Protein AF-A0A9W9FXG0-F1 (afdb_monomer)

pLDDT: mean 91.56, std 8.85, range [53.78, 98.0]

InterPro domains:
  IPR012337 Ribonuclease H-like superfamily [SSF53098] (3-68)
  IPR036397 Ribonuclease H superfamily [G3DSA:3.30.420.10] (1-82)

Solvent-accessible surface area (backbone atoms only — not comparable to full-atom values): 4872 Å² total; per-residue (Å²): 131,89,83,84,48,75,48,76,51,72,32,67,24,31,30,76,90,88,38,71,47,59,42,31,42,40,29,27,37,65,85,82,64,49,75,77,41,79,36,33,34,47,63,97,59,71,74,79,38,52,52,40,93,78,57,70,42,44,72,64,57,53,52,51,26,52,76,72,66,46,31,32,74,41,73,63,60,53,59,78,73,111

Foldseek 3Di:
DPDFDKDKDFDWFAFPPRDIDTQWIWIARPVPGHTPATAGEDDPGDGPGNVCVPRVDDPVNSVVRVVVVRYDDHVVSVVVSD

Mean predicted aligned error: 3.76 Å

Sequence (82 aa):
MKRHAIAVDCEMVGVKNNRQTVAFLSTIDFLNGDVLISRYMVSSENVFDWRSKITGVTEDTMKSAVLSGAAFKDWREAREKL

Nearest PDB structures (foldseek):
  1wlj-assembly1_A  TM=8.820E-01  e=1.340E-04  Homo sapiens
  9f7j-assembly1_A-2  TM=5.780E-01  e=8.827E-01  Rhodococcus ruber
  7vw3-assembly1_A  TM=3.735E-01  e=3.861E+00  Staphylococcus aureus
  4pn1-assembly3_A  TM=3.783E-01  e=8.588E+00  Schizosaccharomyces pombe

Secondary structure (DSSP, 8-state):
-----EEEEEEEEEETTTEEEEEEEEEEETTT--EEEEEEE--SS-EEE--HHHH---HHHHHHHHHTT-EESSHHHHHHT-

Structure (mmCIF, N/CA/C/O backbone):
data_AF-A0A9W9FXG0-F1
#
_entry.id   AF-A0A9W9FXG0-F1
#
loop_
_atom_site.group_PDB
_atom_site.id
_atom_site.type_symbol
_atom_site.label_atom_id
_atom_site.label_alt_id
_atom_site.label_comp_id
_atom_site.label_asym_id
_atom_site.label_entity_id
_atom_site.label_seq_id
_atom_site.pdbx_PDB_ins_code
_atom_site.Cartn_x
_atom_site.Cartn_y
_atom_site.Cartn_z
_atom_site.occupancy
_atom_site.B_iso_or_equiv
_atom_site.auth_seq_id
_atom_site.auth_comp_id
_atom_site.auth_asym_id
_atom_site.auth_atom_id
_atom_site.pdbx_PDB_model_num
ATOM 1 N N . MET A 1 1 ? -12.642 -2.038 30.179 1.00 53.78 1 MET A N 1
ATOM 2 C CA . MET A 1 1 ? -11.489 -2.186 29.262 1.00 53.78 1 MET A CA 1
ATOM 3 C C . MET A 1 1 ? -11.978 -1.948 27.846 1.00 53.78 1 MET A C 1
ATOM 5 O O . MET A 1 1 ? -12.873 -2.669 27.420 1.00 53.78 1 MET A O 1
ATOM 9 N N . LYS A 1 2 ? -11.443 -0.945 27.141 1.00 66.00 2 LYS A N 1
ATOM 10 C CA . LYS A 1 2 ? -11.644 -0.830 25.691 1.00 66.00 2 LYS A CA 1
ATOM 11 C C . LYS A 1 2 ? -10.852 -1.973 25.055 1.00 66.00 2 LYS A C 1
ATOM 13 O O . LYS A 1 2 ? -9.640 -2.050 25.234 1.00 66.00 2 LYS A O 1
ATOM 18 N N . ARG A 1 3 ? -11.550 -2.929 24.446 1.00 68.00 3 ARG A N 1
ATOM 19 C CA . ARG A 1 3 ? -10.909 -3.955 23.621 1.00 68.00 3 ARG A CA 1
ATOM 20 C C . ARG A 1 3 ? -10.576 -3.280 22.296 1.00 68.00 3 ARG A C 1
ATOM 22 O O . ARG A 1 3 ? -11.445 -2.616 21.748 1.00 68.00 3 ARG A O 1
ATOM 29 N N . HIS A 1 4 ? -9.348 -3.444 21.830 1.00 79.31 4 HIS A N 1
ATOM 30 C CA . HIS A 1 4 ? -8.935 -3.046 20.492 1.00 79.31 4 HIS A CA 1
ATOM 31 C C . HIS A 1 4 ? -8.518 -4.317 19.767 1.00 79.31 4 HIS A C 1
ATOM 33 O O . HIS A 1 4 ? -7.675 -5.063 20.265 1.00 79.31 4 HIS A O 1
ATOM 39 N N . ALA A 1 5 ? -9.144 -4.584 18.629 1.00 93.44 5 ALA A N 1
ATOM 40 C CA . ALA A 1 5 ? -8.701 -5.607 17.698 1.00 93.44 5 ALA A CA 1
ATOM 41 C C . ALA A 1 5 ? -8.388 -4.871 16.404 1.00 93.44 5 ALA A C 1
ATOM 43 O O . ALA A 1 5 ? -9.278 -4.244 15.849 1.00 93.44 5 ALA A O 1
ATOM 44 N N . ILE A 1 6 ? -7.134 -4.879 15.963 1.00 93.56 6 ILE A N 1
ATOM 45 C CA . ILE A 1 6 ? -6.735 -4.157 14.755 1.00 93.56 6 ILE A CA 1
ATOM 46 C C . ILE A 1 6 ? -6.557 -5.170 13.636 1.00 93.56 6 ILE A C 1
ATOM 48 O O . ILE A 1 6 ? -5.740 -6.084 13.757 1.00 93.56 6 ILE A O 1
ATOM 52 N N . ALA A 1 7 ? -7.328 -5.008 12.565 1.00 96.06 7 ALA A N 1
ATOM 53 C CA . ALA A 1 7 ? -7.078 -5.728 11.328 1.00 96.06 7 ALA A CA 1
ATOM 54 C C . ALA A 1 7 ? -6.046 -4.940 10.519 1.00 96.06 7 ALA A C 1
ATOM 56 O O . ALA A 1 7 ? -6.169 -3.723 10.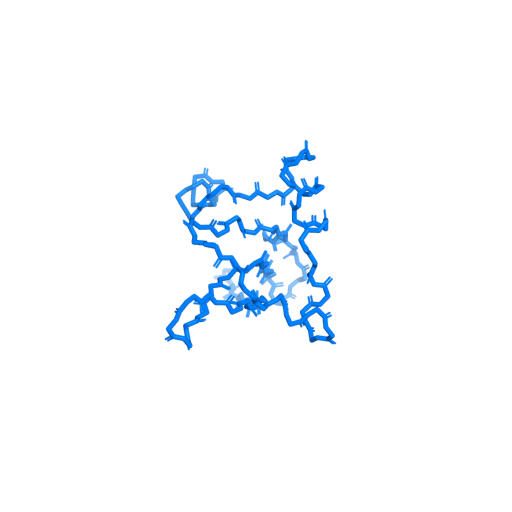368 1.00 96.06 7 ALA A O 1
ATOM 57 N N . VAL A 1 8 ? -5.017 -5.638 10.047 1.00 95.31 8 VAL A N 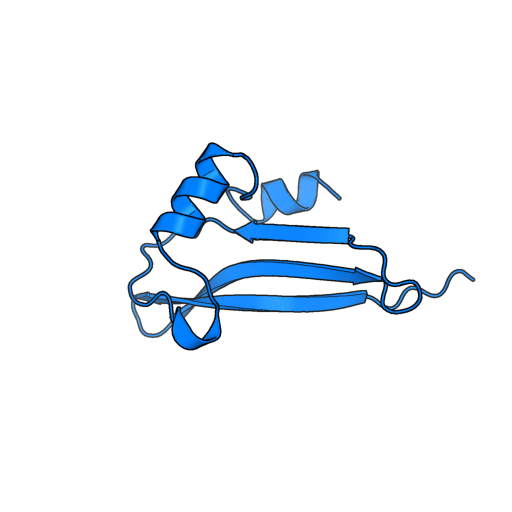1
ATOM 58 C CA . VAL A 1 8 ? -3.919 -5.072 9.262 1.00 95.31 8 VAL A CA 1
ATOM 59 C C . VAL A 1 8 ? -3.836 -5.846 7.965 1.00 95.31 8 VAL A C 1
ATOM 61 O O . VAL A 1 8 ? -3.750 -7.073 7.987 1.00 95.31 8 VAL A O 1
ATOM 64 N N . ASP A 1 9 ? -3.828 -5.114 6.865 1.00 96.06 9 ASP A N 1
ATOM 65 C CA . ASP A 1 9 ? -3.601 -5.647 5.538 1.00 96.06 9 ASP A CA 1
ATOM 66 C C . ASP A 1 9 ? -2.617 -4.755 4.779 1.00 96.06 9 ASP A C 1
ATOM 68 O O . ASP A 1 9 ? -2.526 -3.541 5.001 1.00 96.06 9 ASP A O 1
ATOM 72 N N . CYS A 1 10 ? -1.839 -5.383 3.912 1.00 95.12 10 CYS A N 1
ATOM 73 C CA . CYS A 1 10 ? -0.796 -4.721 3.161 1.00 95.12 10 CYS A CA 1
ATOM 74 C C . CYS A 1 10 ? -0.828 -5.225 1.722 1.00 95.12 10 CYS A C 1
ATOM 76 O O . CYS A 1 10 ? -0.986 -6.418 1.481 1.00 95.12 10 CYS A O 1
ATOM 78 N N . GLU A 1 11 ? -0.489 -4.344 0.789 1.00 96.81 11 GLU A N 1
ATOM 79 C CA . GLU A 1 11 ? -0.172 -4.737 -0.581 1.00 96.81 11 GLU A CA 1
ATOM 80 C C . GLU A 1 11 ? 1.337 -4.706 -0.791 1.00 96.81 11 GLU A C 1
ATOM 82 O O . GLU A 1 11 ? 1.995 -3.714 -0.456 1.00 96.81 11 GLU A O 1
ATOM 87 N N . MET A 1 12 ? 1.904 -5.782 -1.348 1.00 96.69 12 MET A N 1
ATOM 88 C CA . MET A 1 12 ? 3.342 -5.872 -1.617 1.00 96.69 12 MET A CA 1
ATOM 89 C C . MET A 1 12 ? 3.671 -5.910 -3.101 1.00 96.69 12 MET A C 1
ATOM 91 O O . MET A 1 12 ? 3.122 -6.706 -3.863 1.00 96.69 12 MET A O 1
ATOM 95 N N . VAL A 1 13 ? 4.695 -5.147 -3.470 1.00 97.50 13 VAL A N 1
ATOM 96 C CA . VAL A 1 13 ? 5.266 -5.105 -4.821 1.00 97.50 13 VAL A CA 1
ATOM 97 C C . VAL A 1 13 ? 6.673 -5.697 -4.837 1.00 97.50 13 VAL A C 1
ATOM 99 O O . VAL A 1 13 ? 7.374 -5.713 -3.822 1.00 97.50 13 VAL A O 1
ATOM 102 N N . GLY A 1 14 ? 7.080 -6.231 -5.985 1.00 97.88 14 GLY A N 1
ATOM 103 C CA . GLY A 1 14 ? 8.370 -6.878 -6.195 1.00 97.88 14 GLY A CA 1
ATOM 104 C C . GLY A 1 14 ? 9.511 -5.883 -6.408 1.00 97.88 14 GLY A C 1
ATOM 105 O O . GLY A 1 14 ? 9.426 -4.976 -7.240 1.00 97.88 14 GLY A O 1
ATOM 106 N N . VAL A 1 15 ? 10.615 -6.104 -5.695 1.00 96.88 15 VAL A N 1
ATOM 107 C CA . VAL A 1 15 ? 11.888 -5.376 -5.841 1.00 96.88 15 VAL A CA 1
ATOM 108 C C . VAL A 1 15 ? 13.016 -6.346 -6.228 1.00 96.88 15 VAL A C 1
ATOM 110 O O . VAL A 1 15 ? 12.787 -7.545 -6.411 1.00 96.88 15 VAL A O 1
ATOM 113 N N . LYS A 1 16 ? 14.256 -5.854 -6.376 1.00 96.25 16 LYS A N 1
ATOM 114 C CA . LYS A 1 16 ? 15.404 -6.696 -6.771 1.00 96.25 16 LYS A CA 1
ATOM 115 C C . LYS A 1 16 ? 15.591 -7.916 -5.864 1.00 96.25 16 LYS A C 1
ATOM 117 O O . LYS A 1 16 ? 15.322 -7.878 -4.663 1.00 96.25 16 LYS A O 1
ATOM 122 N N . ASN A 1 17 ? 16.192 -8.957 -6.441 1.00 95.25 17 ASN A N 1
ATOM 123 C CA . ASN A 1 17 ? 16.590 -10.194 -5.762 1.00 95.25 17 ASN A CA 1
ATOM 124 C C . ASN A 1 17 ? 15.401 -10.979 -5.184 1.00 95.25 17 ASN A C 1
ATOM 126 O O . ASN A 1 17 ? 15.506 -11.533 -4.094 1.00 95.25 17 ASN A O 1
ATOM 130 N N . ASN A 1 18 ? 14.273 -11.009 -5.908 1.00 93.06 18 ASN A N 1
ATOM 131 C CA . ASN A 1 18 ? 13.055 -11.735 -5.525 1.00 93.06 18 ASN A CA 1
ATOM 132 C C . ASN A 1 18 ? 12.498 -11.335 -4.142 1.00 93.06 18 ASN A C 1
ATOM 134 O O . ASN A 1 18 ? 11.858 -12.130 -3.455 1.00 93.06 18 ASN A O 1
ATOM 138 N N . ARG A 1 19 ? 12.774 -10.100 -3.711 1.00 96.38 19 ARG A N 1
ATOM 139 C CA . ARG A 1 19 ? 12.231 -9.522 -2.480 1.00 96.38 19 ARG A CA 1
ATOM 140 C C . ARG A 1 19 ? 10.977 -8.718 -2.785 1.00 96.38 19 ARG A C 1
ATOM 142 O O . ARG A 1 19 ? 10.648 -8.442 -3.939 1.00 96.38 19 ARG A O 1
ATOM 149 N N . GLN A 1 20 ? 10.294 -8.316 -1.725 1.00 96.00 20 GLN A N 1
ATOM 150 C CA . GLN A 1 20 ? 9.111 -7.479 -1.810 1.00 96.00 20 GLN A CA 1
ATOM 151 C C . GLN A 1 20 ? 9.136 -6.371 -0.768 1.00 96.00 20 GLN A C 1
ATOM 153 O O . GLN A 1 20 ? 9.829 -6.466 0.245 1.00 96.00 20 GLN A O 1
ATOM 158 N N . THR A 1 21 ? 8.371 -5.326 -1.041 1.00 94.69 21 THR A N 1
ATOM 159 C CA . THR A 1 21 ? 8.220 -4.147 -0.192 1.00 94.69 21 THR A CA 1
ATOM 160 C C . THR A 1 21 ? 6.748 -3.745 -0.146 1.00 94.69 21 THR A C 1
ATOM 162 O O . THR A 1 21 ? 5.994 -4.067 -1.066 1.00 94.69 21 THR A O 1
ATOM 165 N N . VAL A 1 22 ? 6.328 -3.077 0.927 1.0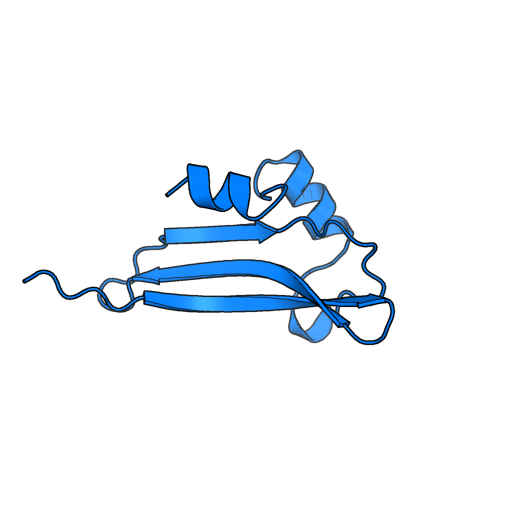0 94.56 22 VA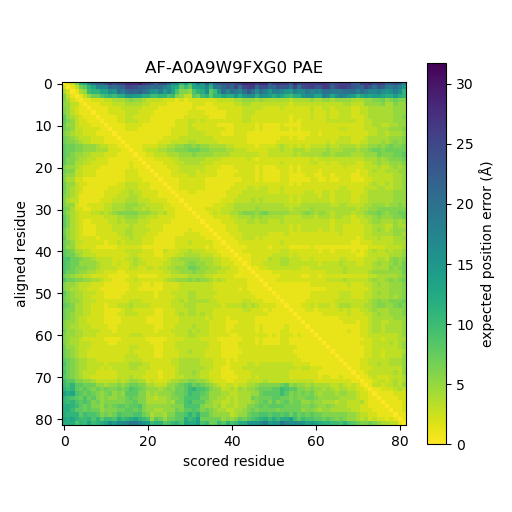L A N 1
ATOM 166 C CA . VAL A 1 22 ? 4.944 -2.613 1.090 1.00 94.56 22 VAL A CA 1
ATOM 167 C C . VAL A 1 22 ? 4.713 -1.414 0.174 1.00 94.56 22 VAL A C 1
ATOM 169 O O . VAL A 1 22 ? 5.499 -0.472 0.194 1.00 94.56 22 VAL A O 1
ATOM 172 N N . ALA A 1 23 ? 3.633 -1.448 -0.603 1.00 96.00 23 ALA A N 1
ATOM 173 C CA . ALA A 1 23 ? 3.183 -0.344 -1.450 1.00 96.00 23 ALA A CA 1
ATOM 174 C C . ALA A 1 23 ? 1.887 0.301 -0.941 1.00 96.00 23 ALA A C 1
ATOM 176 O O . ALA A 1 23 ? 1.629 1.468 -1.231 1.00 96.00 23 ALA A O 1
ATOM 177 N N . PHE A 1 24 ? 1.086 -0.421 -0.159 1.00 95.69 24 PHE A N 1
ATOM 178 C CA . PHE A 1 24 ? -0.118 0.110 0.472 1.00 95.69 24 PHE A CA 1
ATOM 179 C C . PHE A 1 24 ? -0.31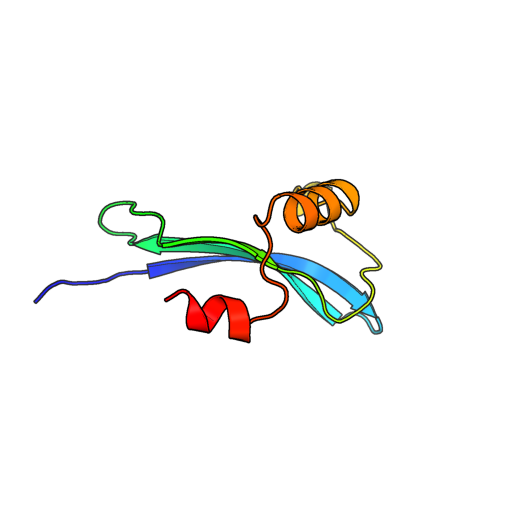0 -0.525 1.846 1.00 95.69 24 PHE A C 1
ATOM 181 O O . PHE A 1 24 ? -0.061 -1.719 2.007 1.00 95.69 24 PHE A O 1
ATOM 188 N N . LEU A 1 25 ? -0.728 0.276 2.823 1.00 93.50 25 LEU A N 1
ATOM 189 C CA . LEU A 1 25 ? -1.024 -0.157 4.184 1.00 93.50 25 LEU A CA 1
ATOM 190 C C . LEU A 1 25 ? -2.455 0.248 4.538 1.00 93.50 25 LEU A C 1
ATOM 192 O O . LEU A 1 25 ? -2.802 1.434 4.483 1.00 93.50 25 LEU A O 1
ATOM 196 N N . SER A 1 26 ? -3.251 -0.736 4.950 1.00 93.81 26 SER A N 1
ATOM 197 C CA . SER A 1 26 ? -4.587 -0.535 5.494 1.00 93.81 26 SER A CA 1
ATOM 198 C C . SER A 1 26 ? -4.677 -1.104 6.902 1.00 93.81 26 SER A C 1
ATOM 200 O O . SER A 1 26 ? -4.331 -2.259 7.148 1.00 93.81 26 SER A O 1
ATOM 202 N N . THR A 1 27 ? -5.143 -0.289 7.842 1.00 93.25 27 THR A N 1
ATOM 203 C CA . THR A 1 27 ? -5.447 -0.734 9.198 1.00 93.25 27 THR A CA 1
ATOM 204 C C . THR A 1 27 ? -6.778 -0.167 9.658 1.00 93.25 27 THR A C 1
ATOM 206 O O . THR A 1 27 ? -7.069 1.018 9.465 1.00 93.25 27 THR A O 1
ATOM 209 N N . ILE A 1 28 ? -7.581 -1.020 10.287 1.00 94.19 28 ILE A N 1
ATOM 210 C CA . ILE A 1 28 ? -8.871 -0.642 10.867 1.00 94.19 28 ILE A CA 1
ATOM 211 C C . ILE A 1 28 ? -8.995 -1.187 12.288 1.00 94.19 28 ILE A C 1
ATOM 213 O O . ILE A 1 28 ? -8.445 -2.250 12.596 1.00 94.19 28 ILE A O 1
ATOM 217 N N . ASP A 1 29 ? -9.753 -0.505 13.143 1.00 93.81 29 ASP A N 1
ATOM 218 C CA . ASP A 1 29 ? -10.286 -1.149 14.342 1.00 93.81 29 ASP A CA 1
ATOM 219 C C . ASP A 1 29 ? -11.412 -2.100 13.909 1.00 93.81 29 ASP A C 1
ATOM 221 O O . ASP A 1 29 ? -12.452 -1.704 13.390 1.00 93.81 29 ASP A O 1
ATOM 225 N N . PHE A 1 30 ? -11.170 -3.395 14.070 1.00 94.56 30 PHE A N 1
ATOM 226 C CA . PHE A 1 30 ? -12.039 -4.476 13.627 1.00 94.56 30 PHE A CA 1
ATOM 227 C C . PHE A 1 30 ? -13.406 -4.463 14.321 1.00 94.56 30 PHE A C 1
ATOM 229 O O . PHE A 1 30 ? -14.376 -4.979 13.773 1.00 94.56 30 PHE A O 1
ATOM 236 N N . LEU A 1 31 ? -13.501 -3.906 15.533 1.00 93.44 31 LEU A N 1
ATOM 237 C CA . LEU A 1 31 ? -14.733 -3.970 16.318 1.00 93.44 31 LEU A CA 1
ATOM 238 C C . LEU A 1 31 ? -15.746 -2.900 15.915 1.00 93.44 31 LEU A C 1
ATOM 240 O O . LEU A 1 31 ? -16.944 -3.119 16.091 1.00 93.44 31 LEU A O 1
ATOM 244 N N . ASN A 1 32 ? -15.288 -1.755 15.408 1.00 93.25 32 ASN A N 1
ATOM 245 C CA . ASN A 1 32 ? -16.162 -0.647 15.018 1.00 93.25 32 ASN A CA 1
ATOM 246 C C . ASN A 1 32 ? -16.012 -0.214 13.548 1.00 93.25 32 ASN A C 1
ATOM 248 O O . ASN A 1 32 ? -16.873 0.505 13.049 1.00 93.25 32 ASN A O 1
ATOM 252 N N . GLY A 1 33 ? -14.980 -0.688 12.846 1.00 92.12 33 GLY A N 1
ATOM 253 C CA . GLY A 1 33 ? -14.711 -0.377 11.445 1.00 92.12 33 GLY A CA 1
ATOM 254 C C . GLY A 1 33 ? -13.966 0.939 11.212 1.00 92.12 33 GLY A C 1
ATOM 255 O O . GLY A 1 33 ? -13.823 1.340 10.057 1.00 92.12 33 GLY A O 1
ATOM 256 N N . ASP A 1 34 ? -13.489 1.615 12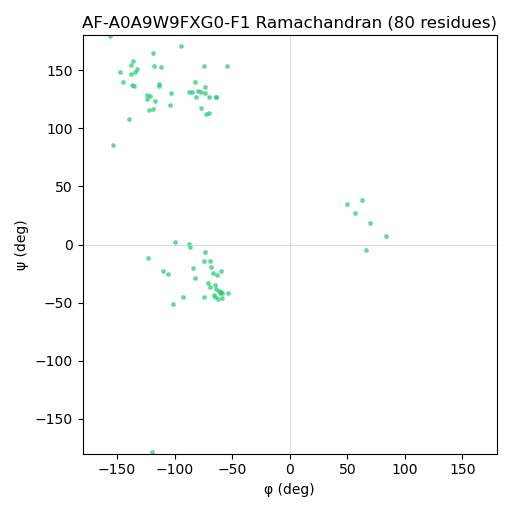.262 1.00 94.00 34 ASP A N 1
ATOM 257 C CA . ASP A 1 34 ? -12.773 2.882 12.121 1.00 94.00 34 ASP A CA 1
ATOM 258 C C . ASP A 1 34 ? -11.468 2.676 11.345 1.00 94.00 34 ASP A C 1
ATOM 260 O O . ASP A 1 34 ? -10.631 1.849 11.712 1.00 94.00 34 ASP A O 1
ATOM 264 N N . VAL A 1 35 ? -11.269 3.466 10.287 1.00 92.75 35 VAL A N 1
ATOM 265 C CA . VAL A 1 35 ? -10.020 3.461 9.519 1.00 92.75 35 VAL A CA 1
ATOM 266 C C . VAL A 1 35 ? -8.948 4.217 10.290 1.00 92.75 35 VAL A C 1
ATOM 268 O O . VAL A 1 35 ? -9.060 5.422 10.507 1.00 92.75 35 VAL A O 1
ATOM 271 N N . LEU A 1 36 ? -7.883 3.508 10.658 1.00 90.56 36 LEU A N 1
ATOM 272 C CA . LEU A 1 36 ? -6.730 4.074 11.353 1.00 90.56 36 LEU A CA 1
ATOM 273 C C . LEU A 1 36 ? -5.657 4.506 10.350 1.00 90.56 36 LEU A C 1
ATOM 275 O O . LEU A 1 36 ? -5.134 5.616 10.433 1.00 90.56 36 LEU A O 1
ATOM 279 N N . ILE A 1 37 ? -5.358 3.655 9.363 1.00 90.19 37 ILE A N 1
ATOM 280 C CA . ILE A 1 37 ? -4.432 3.954 8.267 1.00 90.19 37 ILE A CA 1
ATOM 281 C C . ILE A 1 37 ? -5.025 3.443 6.955 1.00 90.19 37 ILE A C 1
ATOM 283 O O . ILE A 1 37 ? -5.562 2.345 6.873 1.00 90.19 37 ILE A O 1
ATOM 287 N N . SER A 1 38 ? -4.910 4.250 5.906 1.00 93.81 38 SER A N 1
ATOM 288 C CA . SER A 1 38 ? -5.211 3.856 4.529 1.00 93.81 38 SER A CA 1
ATOM 289 C C . SER A 1 38 ? -4.368 4.731 3.614 1.00 93.81 38 SER A C 1
ATOM 291 O O . SER A 1 38 ? -4.746 5.864 3.292 1.00 93.81 38 SER A O 1
ATOM 293 N N . ARG A 1 39 ? -3.130 4.298 3.367 1.00 94.62 39 ARG A N 1
ATOM 294 C CA . ARG A 1 39 ? -2.093 5.126 2.737 1.00 94.62 39 ARG A CA 1
ATOM 295 C C . ARG A 1 39 ? -1.156 4.289 1.882 1.00 94.62 39 ARG A C 1
ATOM 297 O O . ARG A 1 39 ? -0.847 3.141 2.202 1.00 94.62 39 ARG A O 1
ATOM 304 N N . TYR A 1 40 ? -0.656 4.918 0.825 1.00 96.62 40 TYR A N 1
ATOM 305 C CA . TYR A 1 40 ? 0.430 4.367 0.027 1.00 96.62 40 TYR A CA 1
ATOM 306 C C . TYR A 1 40 ? 1.761 4.481 0.774 1.00 96.62 40 TYR A C 1
ATOM 308 O O . TYR A 1 40 ? 1.958 5.375 1.598 1.00 96.62 40 TYR A O 1
ATOM 316 N N . MET A 1 41 ? 2.684 3.582 0.457 1.00 93.56 41 MET A N 1
ATOM 317 C CA . MET A 1 41 ? 4.032 3.547 1.014 1.00 93.56 41 MET A CA 1
ATOM 318 C C . MET A 1 41 ? 5.034 3.638 -0.130 1.00 93.56 41 MET A C 1
ATOM 320 O O . MET A 1 41 ? 5.091 2.753 -0.985 1.00 93.56 41 MET A O 1
ATOM 324 N N . VAL A 1 42 ? 5.821 4.713 -0.163 1.00 93.81 42 VAL A N 1
ATOM 325 C CA . VAL A 1 42 ? 6.882 4.849 -1.161 1.00 93.81 42 VAL A CA 1
ATOM 326 C C . VAL A 1 42 ? 7.979 3.843 -0.841 1.00 93.81 42 VAL A C 1
ATOM 328 O O . VAL A 1 42 ? 8.503 3.799 0.273 1.00 93.81 42 VAL A O 1
ATOM 331 N N . SER A 1 43 ? 8.344 3.029 -1.829 1.00 91.00 43 SER A N 1
ATOM 332 C CA . SER A 1 43 ? 9.497 2.153 -1.676 1.00 91.00 43 SER A CA 1
ATOM 333 C C . SER A 1 43 ? 10.791 2.959 -1.760 1.00 91.00 43 SER A C 1
ATOM 335 O O . SER A 1 43 ? 10.971 3.773 -2.665 1.00 91.00 43 SER A O 1
ATOM 337 N N . SER A 1 44 ? 11.728 2.683 -0.854 1.00 89.50 44 SER A N 1
ATOM 338 C CA . SER A 1 44 ? 13.107 3.173 -0.952 1.00 89.50 44 SER A CA 1
ATOM 339 C C . SER A 1 44 ? 13.925 2.449 -2.030 1.00 89.50 44 SER A C 1
ATOM 341 O O . SER A 1 44 ? 15.066 2.827 -2.293 1.00 89.50 44 SER A O 1
ATOM 343 N N . GLU A 1 45 ? 13.365 1.404 -2.642 1.00 91.94 45 GLU A N 1
ATOM 344 C CA . GLU A 1 45 ? 13.990 0.607 -3.689 1.00 91.94 45 GLU A CA 1
ATOM 345 C C . GLU A 1 45 ? 13.190 0.695 -4.991 1.00 91.94 45 GLU A C 1
ATOM 347 O O . GLU A 1 45 ? 11.974 0.876 -4.987 1.00 91.94 45 GLU A O 1
ATOM 352 N N . ASN A 1 46 ? 13.861 0.503 -6.129 1.00 94.62 46 ASN A N 1
ATOM 353 C CA . ASN A 1 46 ? 13.160 0.449 -7.409 1.00 94.62 46 ASN A CA 1
ATOM 354 C C . ASN A 1 46 ? 12.220 -0.763 -7.448 1.00 94.62 46 ASN A C 1
ATOM 356 O O . ASN A 1 46 ? 12.647 -1.904 -7.236 1.00 94.62 46 ASN A O 1
ATOM 360 N N . VAL A 1 47 ? 10.954 -0.501 -7.765 1.00 96.56 47 VAL A N 1
ATOM 361 C CA . VAL A 1 47 ? 9.932 -1.525 -7.987 1.00 96.56 47 VAL A CA 1
ATOM 362 C C . VAL A 1 47 ? 10.071 -2.050 -9.413 1.00 96.56 47 VAL A C 1
ATOM 364 O O . VAL A 1 47 ? 10.092 -1.274 -10.365 1.00 96.56 47 VAL A O 1
ATOM 367 N N . PHE A 1 48 ? 10.183 -3.371 -9.554 1.00 96.81 48 PHE A N 1
ATOM 368 C CA . PHE A 1 48 ? 10.319 -4.051 -10.850 1.00 96.81 48 PHE A CA 1
ATOM 369 C C . PHE A 1 48 ? 9.034 -4.761 -11.270 1.00 96.81 48 PHE A C 1
ATOM 371 O O . PHE A 1 48 ? 8.804 -4.958 -12.459 1.00 96.81 48 PHE A O 1
ATOM 378 N N . ASP A 1 49 ? 8.204 -5.139 -10.300 1.00 97.69 49 ASP A N 1
ATOM 379 C CA . ASP A 1 49 ? 6.925 -5.796 -10.534 1.00 97.69 49 ASP A CA 1
ATOM 380 C C . ASP A 1 49 ? 5.880 -5.243 -9.566 1.00 97.69 49 ASP A C 1
ATOM 382 O O . ASP A 1 49 ? 5.894 -5.529 -8.370 1.00 97.69 49 ASP A O 1
ATOM 386 N N . TRP A 1 50 ? 4.956 -4.446 -10.091 1.00 97.38 50 TRP A N 1
ATOM 387 C CA . TRP A 1 50 ? 3.876 -3.846 -9.311 1.00 97.38 50 TRP A CA 1
ATOM 388 C C . TRP A 1 50 ? 2.776 -4.838 -8.932 1.00 97.38 50 TRP A C 1
ATOM 390 O O . TRP A 1 50 ? 1.946 -4.525 -8.081 1.00 97.38 50 TRP A O 1
ATOM 400 N N . ARG A 1 51 ? 2.745 -6.026 -9.556 1.00 97.25 51 ARG A N 1
ATOM 401 C CA . ARG A 1 51 ? 1.715 -7.051 -9.329 1.00 97.25 51 ARG A CA 1
ATOM 402 C C . ARG A 1 51 ? 0.296 -6.486 -9.415 1.00 97.25 51 ARG A C 1
ATOM 404 O O . ARG A 1 51 ? -0.600 -6.945 -8.715 1.00 97.25 51 ARG A O 1
ATOM 411 N N . SER A 1 52 ? 0.077 -5.508 -10.294 1.00 97.88 52 SER A N 1
ATOM 412 C CA . SER A 1 52 ? -1.121 -4.656 -10.293 1.00 97.88 52 SER A CA 1
ATOM 413 C C . SER A 1 52 ? -2.438 -5.417 -10.454 1.00 97.88 52 SER A C 1
ATOM 415 O O . SER A 1 52 ? -3.481 -4.926 -10.046 1.00 97.88 52 SER A O 1
ATOM 417 N N . LYS A 1 53 ? -2.409 -6.631 -11.019 1.00 97.38 53 LYS A N 1
ATOM 418 C CA . LYS A 1 53 ? -3.588 -7.511 -11.100 1.00 97.38 53 LYS A CA 1
ATOM 419 C C . LYS A 1 53 ? -4.066 -8.021 -9.737 1.00 97.38 53 LYS A C 1
ATOM 421 O O . LYS A 1 53 ? -5.220 -8.410 -9.625 1.00 97.38 53 LYS A O 1
ATOM 426 N N . ILE A 1 54 ? -3.169 -8.074 -8.756 1.00 95.44 54 ILE A N 1
ATOM 427 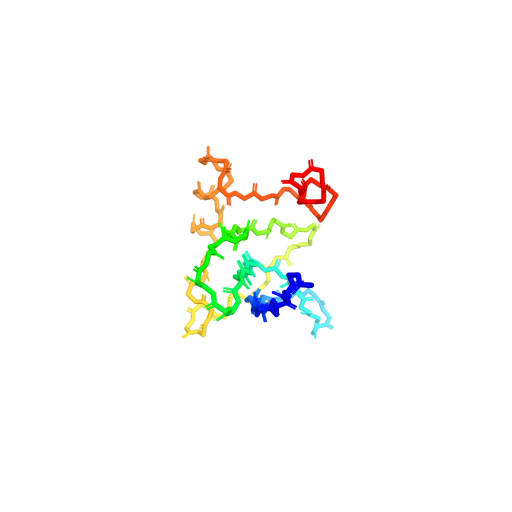C CA . ILE A 1 54 ? -3.431 -8.529 -7.388 1.00 95.44 54 ILE A CA 1
ATOM 428 C C . ILE A 1 54 ? -3.580 -7.306 -6.485 1.00 95.44 54 ILE A C 1
ATOM 430 O O . ILE A 1 54 ? -4.586 -7.175 -5.805 1.00 95.44 54 ILE A O 1
ATOM 434 N N . THR A 1 55 ? -2.610 -6.391 -6.543 1.00 96.44 55 THR A N 1
ATOM 435 C CA . THR A 1 55 ? -2.504 -5.267 -5.602 1.00 96.44 55 THR A CA 1
ATOM 436 C C . THR A 1 55 ? -3.367 -4.064 -5.976 1.00 96.44 55 THR A C 1
ATOM 438 O O . THR A 1 55 ? -3.569 -3.168 -5.163 1.00 96.44 55 THR A O 1
ATOM 441 N N . GLY A 1 56 ? -3.785 -3.951 -7.242 1.00 96.50 56 GLY A N 1
ATOM 442 C CA . GLY A 1 56 ? -4.395 -2.732 -7.786 1.00 96.50 56 GLY A CA 1
ATOM 443 C C . GLY A 1 56 ? -3.447 -1.524 -7.868 1.00 96.50 56 GLY A C 1
ATOM 444 O O . GLY A 1 56 ? -3.828 -0.492 -8.419 1.00 96.50 56 GLY A O 1
ATOM 445 N N . VAL A 1 57 ? -2.209 -1.633 -7.371 1.00 97.38 57 VAL A N 1
ATOM 446 C CA . VAL A 1 57 ? -1.221 -0.551 -7.382 1.00 97.38 57 VAL A CA 1
ATOM 447 C C . VAL A 1 57 ? -0.447 -0.574 -8.694 1.00 97.38 57 VAL A C 1
ATOM 449 O O . VAL A 1 57 ? 0.079 -1.604 -9.116 1.00 97.38 57 VAL A O 1
ATOM 452 N N . THR A 1 58 ? -0.337 0.583 -9.331 1.00 97.88 58 THR A N 1
ATOM 453 C CA . THR A 1 58 ? 0.549 0.846 -10.471 1.00 97.88 58 THR A CA 1
ATOM 454 C C . THR A 1 58 ? 1.551 1.943 -10.123 1.00 97.88 58 THR A C 1
ATOM 456 O O . THR A 1 58 ? 1.349 2.712 -9.178 1.00 97.88 58 THR A O 1
ATOM 459 N N . GLU A 1 59 ? 2.602 2.073 -10.931 1.00 97.38 59 GLU A N 1
ATOM 460 C CA . GLU A 1 59 ? 3.543 3.189 -10.811 1.00 97.38 59 GLU A CA 1
ATOM 461 C C . GLU A 1 59 ? 2.837 4.552 -10.855 1.00 97.38 59 GLU A C 1
ATOM 463 O O . GLU A 1 59 ? 3.136 5.428 -10.044 1.00 97.38 59 GLU A O 1
ATOM 468 N N . ASP A 1 60 ? 1.859 4.715 -11.748 1.00 98.00 60 ASP A N 1
ATOM 469 C CA . ASP A 1 60 ? 1.109 5.963 -11.887 1.00 98.00 60 ASP A CA 1
ATOM 470 C C . ASP A 1 60 ? 0.265 6.256 -10.646 1.00 98.00 60 ASP A C 1
ATOM 472 O O . ASP A 1 60 ? 0.297 7.377 -10.143 1.00 98.00 60 ASP A O 1
ATOM 476 N N . THR A 1 61 ? -0.418 5.251 -10.082 1.00 97.31 61 THR A N 1
ATOM 477 C CA . THR A 1 61 ? -1.179 5.448 -8.834 1.00 97.31 61 THR A CA 1
ATOM 478 C C . THR A 1 61 ? -0.272 5.852 -7.672 1.00 97.31 61 THR A C 1
ATOM 480 O O . THR A 1 61 ? -0.619 6.764 -6.922 1.00 97.31 61 THR A O 1
ATOM 483 N N . MET A 1 62 ? 0.921 5.253 -7.558 1.00 97.25 62 MET A N 1
ATOM 484 C CA . MET A 1 62 ? 1.904 5.627 -6.541 1.00 97.25 62 MET A CA 1
ATOM 485 C C . MET A 1 62 ? 2.411 7.059 -6.754 1.00 97.25 62 MET A C 1
ATOM 487 O O . MET A 1 62 ? 2.455 7.843 -5.808 1.00 97.25 62 MET A O 1
ATOM 491 N N . LYS A 1 63 ? 2.746 7.445 -7.993 1.00 96.81 63 LYS A N 1
ATOM 492 C CA . LYS A 1 63 ? 3.153 8.823 -8.322 1.00 96.81 63 LYS A CA 1
ATOM 493 C C . LYS A 1 63 ? 2.063 9.832 -7.969 1.00 96.81 63 LYS A C 1
ATOM 495 O O . LYS A 1 63 ? 2.355 10.841 -7.329 1.00 96.81 63 LYS A O 1
ATOM 500 N N . SER A 1 64 ? 0.813 9.554 -8.334 1.00 97.56 64 SER A N 1
ATOM 501 C CA . SER A 1 64 ? -0.326 10.397 -7.966 1.00 97.56 64 SER A CA 1
ATOM 502 C C . SER A 1 64 ? -0.489 10.502 -6.450 1.00 97.56 64 SER A C 1
ATOM 504 O O . SER A 1 64 ? -0.691 11.605 -5.947 1.00 97.56 64 SER A O 1
ATOM 506 N N . ALA A 1 65 ? -0.331 9.396 -5.716 1.00 96.44 65 ALA A N 1
ATOM 507 C CA . ALA A 1 65 ? -0.415 9.389 -4.259 1.00 96.44 65 ALA A CA 1
ATOM 508 C C . ALA A 1 65 ? 0.695 10.215 -3.594 1.00 96.44 65 ALA A C 1
ATOM 510 O O . ALA A 1 65 ? 0.435 10.919 -2.618 1.00 96.44 65 ALA A O 1
ATOM 511 N N . VAL A 1 66 ? 1.920 10.180 -4.129 1.00 95.19 66 VAL A N 1
ATOM 512 C CA . VAL A 1 66 ? 3.012 11.050 -3.666 1.00 95.19 66 VAL A CA 1
ATOM 513 C C . VAL A 1 66 ? 2.661 12.519 -3.891 1.00 95.19 66 VAL A C 1
ATOM 515 O O . VAL A 1 66 ? 2.790 13.325 -2.971 1.00 95.19 66 VAL A O 1
ATOM 518 N N . LEU A 1 67 ? 2.174 12.871 -5.084 1.00 96.31 67 LEU A N 1
ATOM 519 C CA . LEU A 1 67 ? 1.820 14.252 -5.425 1.00 96.31 67 LEU A CA 1
ATOM 520 C C . LEU A 1 67 ? 0.657 14.793 -4.585 1.00 96.31 67 LEU A C 1
ATOM 522 O O . LEU A 1 67 ? 0.648 15.974 -4.245 1.00 96.31 67 LEU A O 1
ATOM 526 N N . SER A 1 68 ? -0.309 13.946 -4.227 1.00 96.12 68 SER A N 1
ATOM 527 C CA . SER A 1 68 ? -1.466 14.342 -3.419 1.00 96.12 68 SER A CA 1
ATOM 528 C C . SER A 1 68 ? -1.220 14.282 -1.907 1.00 96.12 68 SER A C 1
ATOM 530 O O . SER A 1 68 ? -2.136 14.573 -1.140 1.00 96.12 68 SER A O 1
ATOM 532 N N . GLY A 1 69 ? -0.038 13.845 -1.455 1.00 93.62 69 GLY A N 1
ATOM 533 C CA . GLY A 1 69 ? 0.247 13.609 -0.033 1.00 93.62 69 GLY A CA 1
ATOM 534 C C . GLY A 1 69 ? -0.495 12.405 0.569 1.00 93.62 69 GLY A C 1
ATOM 535 O O . GLY A 1 69 ? -0.629 12.302 1.786 1.00 93.62 69 GLY A O 1
ATOM 536 N N . ALA A 1 70 ? -0.994 11.493 -0.271 1.00 94.19 70 ALA A N 1
ATOM 537 C CA . ALA A 1 70 ? -1.640 10.244 0.144 1.00 94.19 70 ALA A CA 1
ATOM 538 C C . ALA A 1 70 ? -0.646 9.081 0.341 1.00 94.19 70 ALA A C 1
ATOM 540 O O . ALA A 1 70 ? -1.059 7.972 0.694 1.00 94.19 70 ALA A O 1
ATOM 541 N N . ALA A 1 71 ? 0.649 9.327 0.122 1.00 95.19 71 ALA A N 1
ATOM 542 C CA . ALA A 1 71 ? 1.727 8.379 0.363 1.00 95.19 71 ALA A CA 1
ATOM 543 C C . ALA A 1 71 ? 2.640 8.848 1.502 1.00 95.19 71 ALA A C 1
ATOM 545 O O . ALA A 1 71 ? 3.021 10.017 1.550 1.00 95.19 71 ALA A O 1
ATOM 546 N N . PHE A 1 72 ? 3.037 7.920 2.371 1.00 92.19 72 PHE A N 1
ATOM 547 C CA . PHE A 1 72 ? 4.162 8.127 3.277 1.00 92.19 72 PHE A CA 1
ATOM 548 C C . PHE A 1 72 ? 5.474 7.849 2.547 1.00 92.19 72 PHE A C 1
ATOM 550 O O . PHE A 1 72 ? 5.577 6.887 1.779 1.00 92.19 72 PHE A O 1
ATOM 557 N N . LYS A 1 73 ? 6.491 8.672 2.803 1.00 85.56 73 LYS A N 1
ATOM 558 C CA . LYS A 1 73 ? 7.833 8.506 2.231 1.00 85.56 73 LYS A CA 1
ATOM 559 C C . LYS A 1 73 ? 8.543 7.283 2.793 1.00 85.56 73 LYS A C 1
ATOM 561 O O . LYS A 1 73 ? 9.293 6.635 2.072 1.00 85.56 73 LYS A O 1
ATOM 566 N N . ASP A 1 74 ? 8.333 6.994 4.075 1.00 77.00 74 ASP A N 1
ATOM 567 C CA . ASP A 1 74 ? 8.851 5.809 4.747 1.00 77.00 74 ASP A CA 1
ATOM 568 C C . ASP A 1 74 ? 8.002 5.432 5.979 1.00 77.00 74 ASP A C 1
ATOM 570 O O . ASP A 1 74 ? 7.010 6.077 6.324 1.00 77.00 74 ASP A O 1
ATOM 574 N N . TRP A 1 75 ? 8.395 4.355 6.662 1.00 75.62 75 TRP A N 1
ATOM 575 C CA . TRP A 1 75 ? 7.711 3.892 7.872 1.00 75.62 75 TRP A CA 1
ATOM 576 C C . TRP A 1 75 ? 7.872 4.841 9.071 1.00 75.62 75 TRP A C 1
ATOM 578 O O . TRP A 1 75 ? 7.092 4.748 10.019 1.00 75.62 75 TRP A O 1
ATOM 588 N N . ARG A 1 76 ? 8.872 5.735 9.070 1.00 82.94 76 ARG A N 1
ATO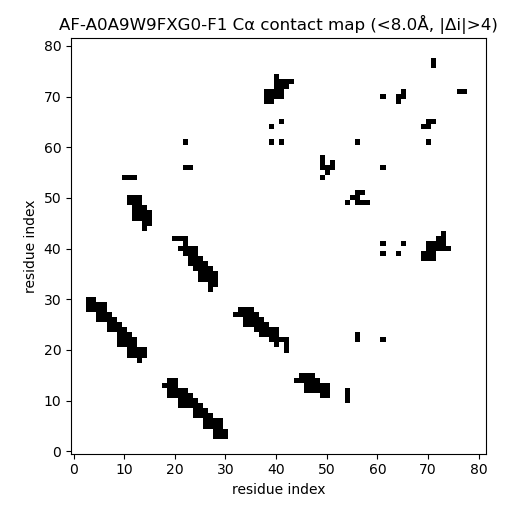M 589 C CA . ARG A 1 76 ? 9.084 6.697 10.162 1.00 82.94 76 ARG A CA 1
ATOM 590 C C . ARG A 1 76 ? 8.042 7.796 10.082 1.00 82.94 76 ARG A C 1
ATOM 592 O O . ARG A 1 76 ? 7.401 8.073 11.088 1.00 82.94 76 ARG A O 1
ATOM 599 N N . GLU A 1 77 ? 7.804 8.320 8.881 1.00 81.44 77 GLU A N 1
ATOM 600 C CA . GLU A 1 77 ? 6.721 9.275 8.640 1.00 81.44 77 GLU A CA 1
ATOM 601 C C . GLU A 1 77 ? 5.359 8.669 9.009 1.00 81.44 77 GLU A C 1
ATOM 603 O O . GLU A 1 77 ? 4.552 9.319 9.670 1.00 81.44 77 GLU A O 1
ATOM 608 N N . ALA A 1 78 ? 5.128 7.397 8.665 1.00 75.94 78 ALA A N 1
ATOM 609 C CA . ALA A 1 78 ? 3.914 6.693 9.075 1.00 75.94 78 ALA A CA 1
ATOM 610 C C . ALA A 1 78 ? 3.774 6.621 10.610 1.00 75.94 78 ALA A C 1
ATOM 612 O O . ALA A 1 78 ? 2.684 6.812 11.144 1.00 75.94 78 ALA A O 1
ATOM 613 N N . ARG A 1 79 ? 4.877 6.378 11.330 1.00 77.31 79 ARG A N 1
ATOM 614 C CA . ARG A 1 79 ? 4.897 6.288 12.797 1.00 77.31 79 AR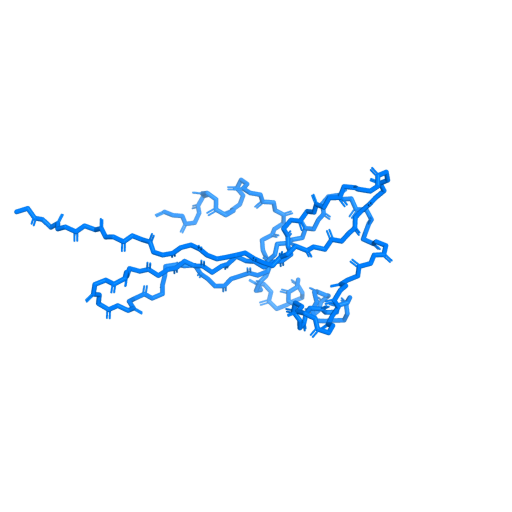G A CA 1
ATOM 615 C C . ARG A 1 79 ? 4.701 7.635 13.493 1.00 77.31 79 ARG A C 1
ATOM 617 O O . ARG A 1 79 ? 4.110 7.658 14.563 1.00 77.31 79 ARG A O 1
ATOM 624 N N . GLU A 1 80 ? 5.175 8.734 12.916 1.00 81.00 80 GLU A N 1
ATOM 625 C CA . GLU A 1 80 ? 4.967 10.092 13.451 1.00 81.00 80 GLU A CA 1
ATOM 626 C C . GLU A 1 80 ? 3.510 10.572 13.340 1.00 81.00 80 GLU A C 1
ATOM 628 O O . GLU A 1 80 ? 3.141 11.575 13.950 1.00 81.00 80 GLU A O 1
ATOM 633 N N . LYS A 1 81 ? 2.681 9.882 12.548 1.00 69.75 81 LYS A N 1
ATOM 634 C CA . LYS A 1 81 ? 1.270 10.217 12.303 1.00 69.75 81 LYS A CA 1
ATOM 635 C C . LYS A 1 81 ? 0.279 9.390 13.134 1.00 69.75 81 LYS A C 1
ATOM 637 O O . LYS A 1 81 ? -0.925 9.565 12.944 1.00 69.75 81 LYS A O 1
ATOM 642 N N . LEU A 1 82 ? 0.778 8.512 14.007 1.00 63.97 82 LEU A N 1
ATOM 643 C CA . LEU A 1 82 ? 0.012 7.753 15.006 1.00 63.97 82 LEU A CA 1
ATOM 644 C C . LEU A 1 82 ? -0.128 8.548 16.307 1.00 63.97 82 LEU A C 1
ATOM 646 O O . LEU A 1 82 ? -1.216 8.458 16.915 1.00 63.97 82 LEU A O 1
#

Organism: NCBI:txid116970

Radius of gyration: 13.8 Å; Cα contacts (8 Å, |Δi|>4): 141; chains: 1; bounding box: 33×26×41 Å